Protein AF-A0A949NTJ7-F1 (afdb_monomer)

Radius of gyration: 29.69 Å; Cα contacts (8 Å, |Δi|>4): 81; chains: 1; bounding box: 75×45×77 Å

Foldseek 3Di:
DDPDPDPPQQCADPVRHHDACRDPPNPPDPPPDDDPVVVVVVVVCVPCVVVVLVVLVVCVVVPDPVSVCVVCPVPPPPCPADDQDPPLFDADDDDLVRLVVRLVRLVVSCVVVSGPPVVSVVVNVVSVVVNVVRVVVVVVVVVVVVCVVVVPD

Sequence (153 aa):
MDCNSIPENTGRDQAGKFIKGQSGNPTGKPKGALHKATRAALALMEGQLEELTQVVINAALAGDMTATKIVFDKLIPQAKEAPIEPGAVTLPELSGASVPDAVAAIVHAVAEGSLPPGQGQQIVAMLDGYRKATELAEIEARLTALEQSAGGA

Mean predicted aligned error: 14.81 Å

Secondary structure (DSSP, 8-state):
-------S---B-TTSPBPTT-SSSTT-SPTTPPPHHHHHHHHHHTT-HHHHHHHHHHHHHTT-HHHHHHHHHHHS---SSPPPPTTSS-PPPP-TTTHHHHHHHHHHHHHTTSS-HHHHHHHHHHHHHHHHHHHHHHHHHHHHHHHHHHS--

pLDDT: mean 82.88, std 12.69, range [39.31, 96.19]

Solvent-accessible surface area (backbone atoms only — not comparable to full-atom values): 9317 Å² total; per-residue (Å²): 135,86,88,75,84,73,75,86,85,70,42,47,45,100,84,70,45,64,37,89,61,50,38,103,52,46,85,53,80,63,87,87,67,74,53,72,68,58,51,52,51,51,62,65,47,58,92,40,56,68,62,53,49,52,53,40,51,53,41,26,76,73,64,39,66,66,40,39,46,57,51,46,70,66,72,45,74,79,72,87,65,79,84,82,59,93,75,44,65,78,68,68,80,84,47,73,84,37,47,64,60,35,46,51,41,42,54,48,23,36,73,73,62,60,32,59,64,72,56,44,54,53,52,48,54,50,50,54,51,50,38,52,54,47,52,49,53,54,49,51,55,52,48,54,54,48,50,60,68,70,64,75,121

Structure (mmCIF, N/CA/C/O backbone):
data_AF-A0A949NTJ7-F1
#
_entry.id   AF-A0A949NTJ7-F1
#
loop_
_atom_site.group_PDB
_atom_site.id
_atom_site.type_symbol
_atom_site.label_atom_id
_atom_site.label_alt_id
_atom_site.label_comp_id
_atom_site.label_asym_id
_atom_site.label_entity_id
_atom_site.label_seq_id
_atom_site.pdbx_PDB_ins_code
_atom_site.Cartn_x
_atom_site.Cartn_y
_atom_site.Cartn_z
_atom_site.occupancy
_atom_site.B_iso_or_equiv
_atom_site.auth_seq_id
_atom_site.auth_comp_id
_atom_site.auth_asym_id
_atom_site.auth_atom_id
_atom_site.pdbx_PDB_model_num
ATOM 1 N N . MET A 1 1 ? 51.050 -23.873 28.490 1.00 40.84 1 MET A N 1
ATOM 2 C CA . MET A 1 1 ? 51.451 -23.242 27.210 1.00 40.84 1 MET A CA 1
ATOM 3 C C . MET A 1 1 ? 50.211 -22.520 26.755 1.00 40.84 1 MET A C 1
ATOM 5 O O . MET A 1 1 ? 49.324 -23.127 26.168 1.00 40.84 1 MET A O 1
ATOM 9 N N . ASP A 1 2 ? 50.099 -21.271 27.185 1.00 39.31 2 ASP A N 1
ATOM 10 C CA . ASP A 1 2 ? 48.809 -20.605 27.306 1.00 39.31 2 ASP A CA 1
ATOM 11 C C . ASP A 1 2 ? 48.661 -19.659 26.118 1.00 39.31 2 ASP A C 1
ATOM 13 O O . ASP A 1 2 ? 49.031 -18.490 26.162 1.00 39.31 2 ASP A O 1
ATOM 17 N N . CYS A 1 3 ? 48.182 -20.204 25.001 1.00 41.09 3 CYS A N 1
ATOM 18 C CA . CYS A 1 3 ? 47.895 -19.443 23.790 1.00 41.09 3 CYS A CA 1
ATOM 19 C C . CYS A 1 3 ? 46.446 -18.951 23.821 1.00 41.09 3 CYS A C 1
ATOM 21 O O . CYS A 1 3 ? 45.603 -19.464 23.092 1.00 41.09 3 CYS A O 1
ATOM 23 N N . ASN A 1 4 ? 46.138 -17.976 24.676 1.00 52.34 4 ASN A N 1
ATOM 24 C CA . ASN A 1 4 ? 44.874 -17.249 24.557 1.00 52.34 4 ASN A CA 1
ATOM 25 C C . ASN A 1 4 ? 45.028 -15.772 24.938 1.00 52.34 4 ASN A C 1
ATOM 27 O O . ASN A 1 4 ? 44.344 -15.252 25.813 1.00 52.34 4 ASN A O 1
ATOM 31 N N . SER A 1 5 ? 45.956 -15.083 24.274 1.00 48.25 5 SER A N 1
ATOM 32 C CA . SER A 1 5 ? 46.000 -13.623 24.271 1.00 48.25 5 SER A CA 1
ATOM 33 C C . SER A 1 5 ? 45.026 -13.105 23.210 1.00 48.25 5 SER A C 1
ATOM 35 O O . SER A 1 5 ? 45.386 -12.947 22.042 1.00 48.25 5 SER A O 1
ATOM 37 N N . ILE A 1 6 ? 43.775 -12.874 23.598 1.00 50.84 6 ILE A N 1
ATOM 38 C CA . ILE A 1 6 ? 42.835 -12.092 22.790 1.00 50.84 6 ILE A CA 1
ATOM 39 C C . ILE A 1 6 ? 43.332 -10.638 22.828 1.00 50.84 6 ILE A C 1
ATOM 41 O O . ILE A 1 6 ? 43.440 -10.091 23.926 1.00 50.84 6 ILE A O 1
ATOM 45 N N . PRO A 1 7 ? 43.652 -9.982 21.696 1.00 49.03 7 PRO A N 1
ATOM 46 C CA . PRO A 1 7 ? 43.902 -8.551 21.725 1.00 49.03 7 PRO A CA 1
ATOM 47 C C . PRO A 1 7 ? 42.580 -7.837 22.030 1.00 49.03 7 PRO A C 1
ATOM 49 O O . PRO A 1 7 ? 41.657 -7.812 21.208 1.00 49.03 7 PRO A O 1
ATOM 52 N N . GLU A 1 8 ? 42.487 -7.283 23.237 1.00 51.88 8 GLU A N 1
ATOM 53 C CA . GLU A 1 8 ? 41.452 -6.330 23.617 1.00 51.88 8 GLU A CA 1
ATOM 54 C C . GLU A 1 8 ? 41.481 -5.173 22.608 1.00 51.88 8 GLU A C 1
ATOM 56 O O . GLU A 1 8 ? 42.535 -4.590 22.362 1.00 51.88 8 GLU A O 1
ATOM 61 N N . ASN A 1 9 ? 40.316 -4.861 22.026 1.00 57.06 9 ASN A N 1
ATOM 62 C CA . ASN A 1 9 ? 40.056 -3.753 21.095 1.00 57.06 9 ASN A CA 1
ATOM 63 C C . ASN A 1 9 ? 40.085 -4.039 19.577 1.00 57.06 9 ASN A C 1
ATOM 65 O O . ASN A 1 9 ? 40.604 -3.239 18.799 1.00 57.06 9 ASN A O 1
ATOM 69 N N . THR A 1 10 ? 39.463 -5.121 19.095 1.00 58.22 10 THR A N 1
ATOM 70 C CA . THR A 1 10 ? 39.263 -5.275 17.636 1.00 58.22 10 THR A CA 1
ATOM 71 C C . THR A 1 10 ? 38.001 -4.612 17.086 1.00 58.22 10 THR A C 1
ATOM 73 O O . THR A 1 10 ? 37.920 -4.460 15.870 1.00 58.22 10 THR A O 1
ATOM 76 N N . GLY A 1 11 ? 37.040 -4.178 17.918 1.00 66.81 11 GLY A N 1
ATOM 77 C CA . GLY A 1 11 ? 35.814 -3.495 17.460 1.00 66.81 11 GLY A CA 1
ATOM 78 C C . GLY A 1 11 ? 35.065 -4.247 16.348 1.00 66.81 11 GLY A C 1
ATOM 79 O O . GLY A 1 11 ? 34.350 -3.631 15.555 1.00 66.81 11 GLY A O 1
ATOM 80 N N . ARG A 1 12 ? 35.282 -5.566 16.232 1.00 76.50 12 ARG A N 1
ATOM 81 C CA . ARG A 1 12 ? 34.864 -6.429 15.122 1.00 76.50 12 ARG A CA 1
ATOM 82 C C . ARG A 1 12 ? 34.207 -7.707 15.646 1.00 76.50 12 ARG A C 1
ATOM 84 O O . ARG A 1 12 ? 34.581 -8.201 16.704 1.00 76.50 12 ARG A O 1
ATOM 91 N N . ASP A 1 13 ? 33.221 -8.212 14.913 1.00 80.06 13 ASP A N 1
ATOM 92 C CA . ASP A 1 13 ? 32.529 -9.470 15.187 1.00 80.06 13 ASP A CA 1
ATOM 93 C C . ASP A 1 13 ? 33.352 -10.692 14.732 1.00 80.06 13 ASP A C 1
ATOM 95 O O . ASP A 1 13 ? 34.409 -10.564 14.109 1.00 80.06 13 ASP A O 1
ATOM 99 N N . GLN A 1 14 ? 32.855 -11.898 15.024 1.00 76.62 14 GLN A N 1
ATOM 100 C CA . GLN A 1 14 ? 33.507 -13.160 14.638 1.00 76.62 14 GLN A CA 1
ATOM 101 C C . GLN A 1 14 ? 33.604 -13.365 13.112 1.00 76.62 14 GLN A C 1
ATOM 103 O O . GLN A 1 14 ? 34.368 -14.212 12.659 1.00 76.62 14 GLN A O 1
ATOM 108 N N . ALA A 1 15 ? 32.869 -12.580 12.316 1.00 77.88 15 ALA A N 1
ATOM 109 C CA . ALA A 1 15 ? 32.942 -12.559 10.856 1.00 77.88 15 ALA A CA 1
ATOM 110 C C . ALA A 1 15 ? 33.871 -11.445 10.324 1.00 77.88 15 ALA A C 1
ATOM 112 O O . ALA A 1 15 ? 33.940 -11.218 9.114 1.00 77.88 15 ALA A O 1
ATOM 113 N N . GLY A 1 16 ? 34.578 -10.731 11.208 1.00 81.06 16 GLY A N 1
ATOM 114 C CA . GLY A 1 16 ? 35.504 -9.653 10.868 1.00 81.06 16 GLY A CA 1
ATOM 115 C C . GLY A 1 16 ? 34.841 -8.318 10.509 1.00 81.06 16 GLY A C 1
ATOM 116 O O . GLY A 1 16 ? 35.542 -7.389 10.099 1.00 81.06 16 GLY A O 1
ATOM 117 N N . LYS A 1 17 ? 33.517 -8.181 10.657 1.00 78.69 17 LYS A N 1
ATOM 118 C CA . LYS A 1 17 ? 32.794 -6.921 10.418 1.00 78.69 17 LYS A CA 1
ATOM 119 C C . LYS A 1 17 ? 32.888 -6.029 11.643 1.00 78.69 17 LYS A C 1
ATOM 121 O O . LYS A 1 17 ? 32.867 -6.519 12.761 1.00 78.69 17 LYS A O 1
ATOM 126 N N . PHE A 1 18 ? 32.940 -4.713 11.457 1.00 82.62 18 PHE A N 1
ATOM 127 C CA . PHE A 1 18 ? 32.896 -3.793 12.594 1.00 82.62 18 PHE A CA 1
ATOM 128 C C . PHE A 1 18 ? 31.577 -3.922 13.366 1.00 82.62 18 PHE A C 1
ATOM 130 O O . PHE A 1 18 ? 30.498 -3.909 12.769 1.00 82.62 18 PHE A O 1
ATOM 137 N N . ILE A 1 19 ? 31.670 -3.990 14.693 1.00 76.25 19 ILE A N 1
ATOM 138 C CA . ILE A 1 19 ? 30.513 -3.977 15.586 1.00 76.25 19 ILE A CA 1
ATOM 139 C C . ILE A 1 19 ? 29.834 -2.608 15.457 1.00 76.25 19 ILE A C 1
ATOM 141 O O . ILE A 1 19 ? 30.489 -1.560 15.426 1.00 76.25 19 ILE A O 1
ATOM 145 N N . LYS A 1 20 ? 28.500 -2.604 15.358 1.00 71.69 20 LYS A N 1
ATOM 146 C CA . LYS A 1 20 ? 27.706 -1.372 15.263 1.00 71.69 20 LYS A CA 1
ATOM 147 C C . LYS A 1 20 ? 28.027 -0.462 16.456 1.00 71.69 20 LYS A C 1
ATOM 149 O O . LYS A 1 20 ? 27.918 -0.887 17.599 1.00 71.69 20 LYS A O 1
ATOM 154 N N . GLY A 1 21 ? 28.420 0.783 16.184 1.00 73.94 21 GLY A N 1
ATOM 155 C CA . GLY A 1 21 ? 28.821 1.746 17.217 1.00 73.94 21 GLY A CA 1
ATOM 156 C C . GLY A 1 21 ? 30.293 1.684 17.645 1.00 73.94 21 GLY A C 1
ATOM 157 O O . GLY A 1 21 ? 30.735 2.590 18.337 1.00 73.94 21 GLY A O 1
ATOM 158 N N . GLN A 1 22 ? 31.065 0.683 17.204 1.00 74.88 22 GLN A N 1
ATOM 159 C CA . GLN A 1 22 ? 32.487 0.502 17.553 1.00 74.88 22 GLN A CA 1
ATOM 160 C C . GLN A 1 22 ? 33.418 0.562 16.329 1.00 74.88 22 GLN A C 1
ATOM 162 O O . GLN A 1 22 ? 34.538 0.057 16.347 1.00 74.88 22 GLN A O 1
ATOM 167 N N . SER A 1 23 ? 32.954 1.165 15.233 1.00 77.38 23 SER A N 1
ATOM 168 C CA . SER A 1 23 ? 33.807 1.494 14.088 1.00 77.38 23 SER A CA 1
ATOM 169 C C . SER A 1 23 ? 34.334 2.924 14.224 1.00 77.38 23 SER A C 1
ATOM 171 O O . SER A 1 23 ? 33.730 3.733 14.927 1.00 77.38 23 SER A O 1
ATOM 173 N N . GLY A 1 24 ? 35.394 3.281 13.486 1.00 76.25 24 GLY A N 1
ATOM 174 C CA . GLY A 1 24 ? 35.883 4.670 13.405 1.00 76.25 24 GLY A CA 1
ATOM 175 C C . GLY A 1 24 ? 34.824 5.687 12.943 1.00 76.25 24 GLY A C 1
ATOM 176 O O . GLY A 1 24 ? 35.033 6.890 13.054 1.00 76.25 24 GLY A O 1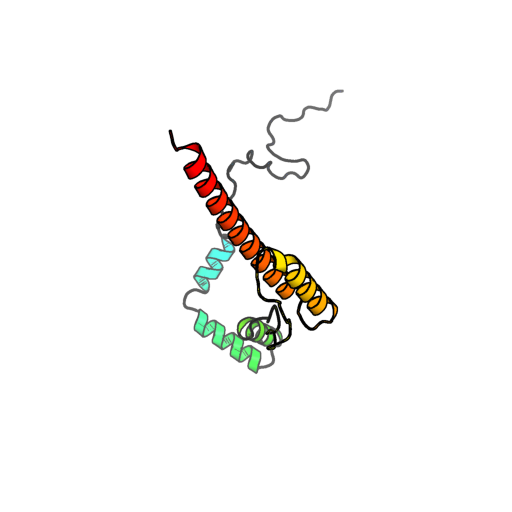
ATOM 177 N N . ASN A 1 25 ? 33.671 5.209 12.464 1.00 76.94 25 ASN A N 1
ATOM 178 C CA . ASN A 1 25 ? 32.449 5.978 12.300 1.00 76.94 25 ASN A CA 1
ATOM 179 C C . ASN A 1 25 ? 31.300 5.350 13.134 1.00 76.94 25 ASN A C 1
ATOM 181 O O . ASN A 1 25 ? 30.579 4.476 12.635 1.00 76.94 25 ASN A O 1
ATOM 185 N N . PRO A 1 26 ? 31.115 5.751 14.405 1.00 73.56 26 PRO A N 1
ATOM 186 C CA . PRO A 1 26 ? 30.170 5.110 15.324 1.00 73.56 26 PRO A CA 1
ATOM 187 C C . PRO A 1 26 ? 28.699 5.280 14.911 1.00 73.56 26 PRO A C 1
ATOM 189 O O . PRO A 1 26 ? 27.882 4.396 15.165 1.00 73.56 26 PRO A O 1
ATOM 192 N N . THR A 1 27 ? 28.356 6.361 14.208 1.00 76.62 27 THR A N 1
ATOM 193 C CA . THR A 1 27 ? 27.008 6.596 13.662 1.00 76.62 27 THR A CA 1
ATOM 194 C C . THR A 1 27 ? 26.771 5.889 12.323 1.00 76.62 27 THR A C 1
ATOM 196 O O . TH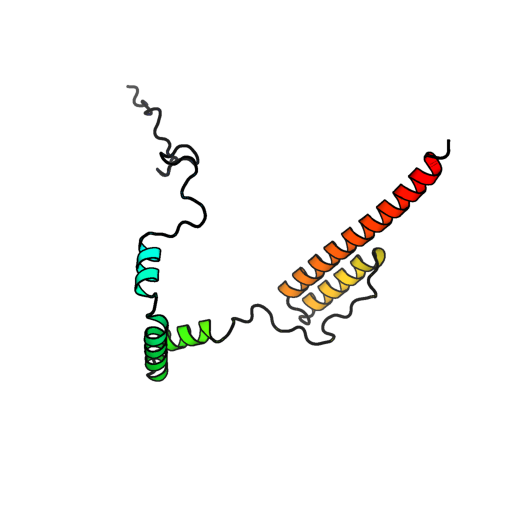R A 1 27 ? 25.639 5.839 11.837 1.00 76.62 27 THR A O 1
ATOM 199 N N . GLY A 1 28 ? 27.812 5.277 11.751 1.00 76.06 28 GLY A N 1
ATOM 200 C CA . GLY A 1 28 ? 27.763 4.607 10.459 1.00 76.06 28 GLY A CA 1
ATOM 201 C C . GLY A 1 28 ? 27.653 5.583 9.287 1.00 76.06 28 GLY A C 1
ATOM 202 O O . GLY A 1 28 ? 27.716 6.806 9.429 1.00 76.06 28 GLY A O 1
ATOM 203 N N . LYS A 1 29 ? 27.528 5.045 8.070 1.00 78.94 29 LYS A N 1
ATOM 204 C CA . LYS A 1 29 ? 27.357 5.881 6.876 1.00 78.94 29 LYS A CA 1
ATOM 205 C C . LYS A 1 29 ? 26.074 6.724 7.025 1.00 78.94 29 LYS A C 1
ATOM 207 O O . LYS A 1 29 ? 25.039 6.146 7.364 1.00 78.94 29 LYS A O 1
ATOM 212 N N . PRO A 1 30 ? 26.105 8.043 6.752 1.00 82.44 30 PRO A N 1
ATOM 213 C CA . PRO A 1 30 ? 24.915 8.880 6.857 1.00 82.44 30 PRO A CA 1
ATOM 214 C C . PRO A 1 30 ? 23.777 8.333 5.986 1.00 82.44 30 PRO A C 1
ATOM 216 O O . PRO A 1 30 ? 24.001 7.888 4.854 1.00 82.44 30 PRO A O 1
ATOM 219 N N . LYS A 1 31 ? 22.552 8.352 6.527 1.00 78.19 31 LYS A N 1
ATOM 220 C CA . LYS A 1 31 ? 21.353 7.893 5.814 1.00 78.19 31 LYS A CA 1
ATOM 221 C C . LYS A 1 31 ? 21.193 8.695 4.518 1.00 78.19 31 LYS A C 1
ATOM 223 O O . LYS A 1 31 ? 21.343 9.910 4.520 1.00 78.19 31 LYS A O 1
ATOM 228 N N . GLY A 1 32 ? 20.934 8.001 3.410 1.00 80.50 32 GLY A N 1
ATOM 229 C CA . GLY A 1 32 ? 20.795 8.615 2.083 1.00 80.50 32 GLY A CA 1
ATOM 230 C C . GLY A 1 32 ? 22.111 8.892 1.345 1.00 80.50 32 GLY A C 1
ATOM 231 O O . GLY A 1 32 ? 22.085 9.324 0.196 1.00 80.50 32 GLY A O 1
ATOM 232 N N . ALA A 1 33 ? 23.278 8.612 1.937 1.00 84.19 33 ALA A N 1
ATOM 233 C CA . ALA A 1 33 ? 24.536 8.806 1.226 1.00 84.19 33 ALA A CA 1
ATOM 234 C C . ALA A 1 33 ? 24.724 7.768 0.109 1.00 84.19 33 ALA A C 1
ATOM 236 O O . ALA A 1 33 ? 24.901 6.571 0.359 1.00 84.19 33 ALA A O 1
ATOM 237 N N . LEU A 1 34 ? 24.771 8.248 -1.134 1.00 85.88 34 LEU A N 1
ATOM 238 C CA . LEU A 1 34 ? 25.035 7.427 -2.315 1.00 85.88 34 LEU A CA 1
ATOM 239 C C . LEU A 1 34 ? 26.467 6.869 -2.324 1.00 85.88 34 LEU A C 1
ATOM 241 O O . LEU A 1 34 ? 27.367 7.347 -1.623 1.00 85.88 34 LEU A O 1
ATOM 245 N N . HIS A 1 35 ? 26.684 5.794 -3.077 1.00 90.62 35 HIS A N 1
ATOM 246 C CA . HIS A 1 35 ? 28.027 5.281 -3.338 1.00 90.62 35 HIS A CA 1
ATOM 247 C C . HIS A 1 35 ? 28.777 6.233 -4.287 1.00 90.62 35 HIS A C 1
ATOM 249 O O . HIS A 1 35 ? 28.150 6.895 -5.116 1.00 90.62 35 HIS A O 1
ATOM 255 N N . LYS A 1 36 ? 30.114 6.307 -4.194 1.00 89.38 36 LYS A N 1
ATOM 256 C CA . LYS A 1 36 ? 30.919 7.184 -5.069 1.00 89.38 36 LYS A CA 1
ATOM 257 C C . LYS A 1 36 ? 30.674 6.877 -6.552 1.00 89.38 36 LYS A C 1
ATOM 259 O O . LYS A 1 36 ? 30.473 7.800 -7.330 1.00 89.38 36 LYS A O 1
ATOM 264 N N . ALA A 1 37 ? 30.601 5.591 -6.902 1.00 90.56 37 ALA A N 1
ATOM 265 C CA . ALA A 1 37 ? 30.307 5.148 -8.266 1.00 90.56 37 ALA A CA 1
ATOM 266 C C . ALA A 1 37 ? 28.926 5.618 -8.754 1.00 90.56 37 ALA A C 1
ATOM 268 O O . ALA A 1 37 ? 28.814 6.136 -9.856 1.00 90.56 37 ALA A O 1
ATOM 269 N N . THR A 1 38 ? 27.892 5.516 -7.912 1.00 89.56 38 THR A N 1
ATOM 270 C CA . THR A 1 38 ? 26.540 5.986 -8.252 1.00 89.56 38 THR A CA 1
ATOM 271 C C . THR A 1 38 ? 26.521 7.488 -8.503 1.00 89.56 38 THR A C 1
ATOM 273 O O . THR A 1 38 ? 25.901 7.939 -9.455 1.00 89.56 38 THR A O 1
ATOM 276 N N . ARG A 1 39 ? 27.234 8.271 -7.684 1.00 91.19 39 ARG A N 1
ATOM 277 C CA . ARG A 1 39 ? 27.329 9.723 -7.876 1.00 91.19 39 ARG A CA 1
ATOM 278 C C . ARG A 1 39 ? 28.025 10.082 -9.190 1.00 91.19 39 ARG A C 1
ATOM 280 O O . ARG A 1 39 ? 27.551 10.964 -9.888 1.00 91.19 39 ARG A O 1
ATOM 287 N N . ALA A 1 40 ? 29.123 9.399 -9.513 1.00 89.75 40 ALA A N 1
ATOM 288 C CA . ALA A 1 40 ? 29.836 9.609 -10.770 1.00 89.75 40 ALA A CA 1
ATOM 289 C C . ALA A 1 40 ? 28.965 9.249 -11.982 1.00 89.75 40 ALA A C 1
ATOM 291 O O . ALA A 1 40 ? 28.906 10.017 -12.932 1.00 89.75 40 ALA A O 1
ATOM 292 N N . ALA A 1 41 ? 28.239 8.129 -11.922 1.00 87.75 41 ALA A N 1
ATOM 293 C CA . ALA A 1 41 ? 27.315 7.733 -12.981 1.00 87.75 41 ALA A CA 1
ATOM 294 C C . ALA A 1 41 ? 26.196 8.766 -13.186 1.00 87.75 41 ALA A C 1
ATOM 296 O O . ALA A 1 41 ? 25.953 9.177 -14.312 1.00 87.75 41 ALA A O 1
ATOM 297 N N . LEU A 1 42 ? 25.563 9.236 -12.106 1.00 88.19 42 LEU A N 1
ATOM 298 C CA . LEU A 1 42 ? 24.520 10.263 -12.196 1.00 88.19 42 LEU A CA 1
ATOM 299 C C . LEU A 1 42 ? 25.049 11.569 -12.797 1.00 88.19 42 LEU A C 1
ATOM 301 O O . LEU A 1 42 ? 24.385 12.138 -13.650 1.00 88.19 42 LEU A O 1
ATOM 305 N N . ALA A 1 43 ? 26.249 11.998 -12.400 1.00 89.44 43 ALA A N 1
ATOM 306 C CA . ALA A 1 43 ? 26.879 13.196 -12.951 1.00 89.44 43 ALA A CA 1
ATOM 307 C C . ALA A 1 43 ? 27.211 13.061 -14.448 1.00 89.44 43 ALA A C 1
ATOM 309 O O . ALA A 1 43 ? 27.140 14.042 -15.173 1.00 89.44 43 ALA A O 1
ATOM 310 N N . LEU A 1 44 ? 27.562 11.859 -14.920 1.00 87.31 44 LEU A N 1
ATOM 311 C CA . LEU A 1 44 ? 27.768 11.607 -16.350 1.00 87.31 44 LEU A CA 1
ATOM 312 C C . LEU A 1 44 ? 26.449 11.634 -17.131 1.00 87.31 44 LEU A C 1
ATOM 314 O O . LEU A 1 44 ? 26.416 12.130 -18.246 1.00 87.31 44 LEU A O 1
ATOM 318 N N . MET A 1 45 ? 25.371 11.108 -16.546 1.00 85.88 45 MET A N 1
ATOM 319 C CA . MET A 1 45 ? 24.056 11.022 -17.195 1.00 85.88 45 MET A CA 1
ATOM 320 C C . MET A 1 45 ? 23.281 12.348 -17.179 1.00 85.88 45 MET A C 1
ATOM 322 O O . MET A 1 45 ? 22.301 12.502 -17.911 1.00 85.88 45 MET A O 1
ATOM 326 N N . GLU A 1 46 ? 23.682 13.298 -16.335 1.00 86.31 46 GLU A N 1
ATOM 327 C CA . GLU A 1 46 ? 23.048 14.606 -16.213 1.00 86.31 46 GLU A CA 1
ATOM 328 C C . GLU A 1 46 ? 23.152 15.381 -17.538 1.00 86.31 46 GLU A C 1
ATOM 330 O O . GLU A 1 46 ? 24.230 15.558 -18.097 1.00 86.31 46 GLU A O 1
ATOM 335 N N . GLY A 1 47 ? 22.006 15.794 -18.088 1.00 85.88 47 GLY A N 1
ATOM 336 C CA . GLY A 1 47 ? 21.926 16.466 -19.392 1.00 85.88 47 GLY A CA 1
ATOM 337 C C . GLY A 1 47 ? 22.007 1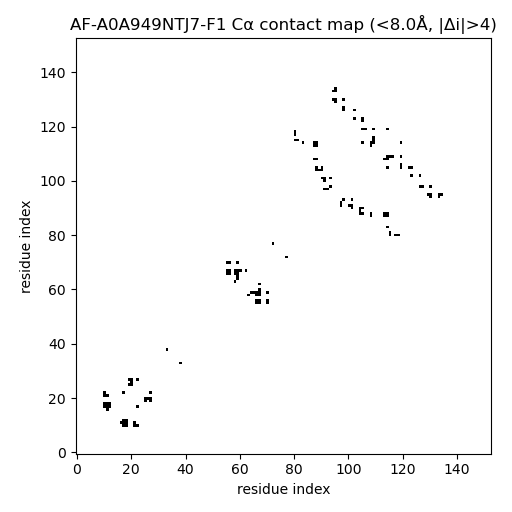5.548 -20.622 1.00 85.88 47 GLY A C 1
ATOM 338 O O . GLY A 1 47 ? 21.664 15.993 -21.709 1.00 85.88 47 GLY A O 1
ATOM 339 N N . GLN A 1 48 ? 22.372 14.269 -20.470 1.00 89.31 48 GLN A N 1
ATOM 340 C CA . GLN A 1 48 ? 22.450 13.295 -21.577 1.00 89.31 48 GLN A CA 1
ATOM 341 C C . GLN A 1 48 ? 21.197 12.418 -21.715 1.00 89.31 48 GLN A C 1
ATOM 343 O O . GLN A 1 48 ? 21.151 11.500 -22.536 1.00 89.31 48 GLN A O 1
ATOM 348 N N . LEU A 1 49 ? 20.181 12.653 -20.881 1.00 85.88 49 LEU A N 1
ATOM 349 C CA . LEU A 1 49 ? 19.037 11.753 -20.760 1.00 85.88 49 LEU A CA 1
ATOM 350 C C . LEU A 1 49 ? 18.244 11.622 -22.067 1.00 85.88 49 LEU A C 1
ATOM 352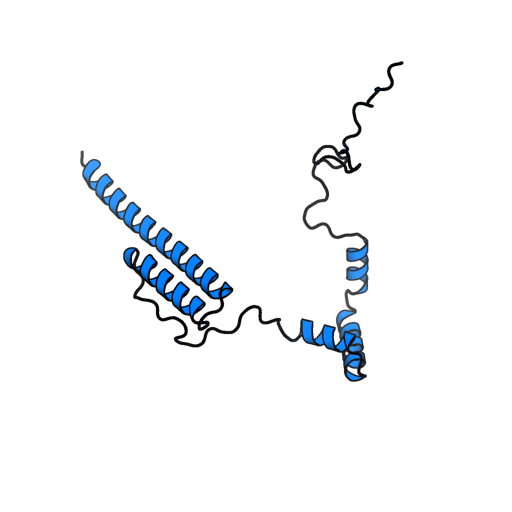 O O . LEU A 1 49 ? 17.810 10.522 -22.400 1.00 85.88 49 LEU A O 1
ATOM 356 N N . GLU A 1 50 ? 18.072 12.717 -22.806 1.00 86.81 50 GLU A N 1
ATOM 357 C CA . GLU A 1 50 ? 17.341 12.727 -24.077 1.00 86.81 50 GLU A CA 1
ATOM 358 C C . GLU A 1 50 ? 18.058 11.887 -25.144 1.00 86.81 50 GLU A C 1
ATOM 360 O O . GLU A 1 50 ? 17.468 10.962 -25.704 1.00 86.81 50 GLU A O 1
ATOM 365 N N . GLU A 1 51 ? 19.357 12.123 -25.346 1.00 92.00 51 GLU A N 1
ATOM 366 C CA . GLU A 1 51 ? 20.178 11.367 -26.300 1.00 92.00 51 GLU A CA 1
ATOM 367 C C . GLU A 1 51 ? 20.237 9.877 -25.943 1.00 92.00 51 GLU A C 1
ATOM 369 O O . GLU A 1 51 ? 20.028 9.017 -26.801 1.00 92.00 51 GLU A O 1
ATOM 374 N N . LEU A 1 52 ? 20.455 9.555 -24.663 1.00 89.06 52 LEU A N 1
ATOM 375 C CA . LEU A 1 52 ? 20.484 8.173 -24.193 1.00 89.06 52 LEU A CA 1
ATOM 376 C C . LEU A 1 52 ? 19.135 7.476 -24.414 1.00 89.06 52 LEU A C 1
ATOM 378 O O . LEU A 1 52 ? 19.098 6.319 -24.834 1.00 89.06 52 LEU A O 1
ATOM 382 N N . THR A 1 53 ? 18.028 8.182 -24.174 1.00 88.75 53 THR A N 1
ATOM 383 C CA . THR A 1 53 ? 16.679 7.654 -24.415 1.00 88.75 53 THR A CA 1
ATOM 384 C C . THR A 1 53 ? 16.473 7.351 -25.897 1.00 88.75 53 THR A C 1
ATOM 386 O O . THR A 1 53 ? 15.997 6.266 -26.234 1.00 88.75 53 THR A O 1
ATOM 389 N N . GLN A 1 54 ? 16.902 8.244 -26.792 1.00 91.62 54 GLN A N 1
ATOM 390 C CA . GLN A 1 54 ? 16.790 8.025 -28.234 1.00 91.62 54 GLN A CA 1
ATOM 391 C C . GLN A 1 54 ? 17.618 6.821 -28.710 1.00 91.62 54 GLN A C 1
ATOM 393 O O . GLN A 1 54 ? 17.139 6.029 -29.523 1.00 91.62 54 GLN A O 1
ATOM 398 N N . VAL A 1 55 ? 18.833 6.636 -28.179 1.00 92.88 55 VAL A N 1
ATOM 399 C CA . VAL A 1 55 ? 19.676 5.463 -28.478 1.00 92.88 55 VAL A CA 1
ATOM 400 C C . VAL A 1 55 ? 18.983 4.167 -28.056 1.00 92.88 55 VAL A C 1
ATOM 402 O O . VAL A 1 55 ? 18.943 3.213 -28.834 1.00 92.88 55 VAL A O 1
ATOM 405 N N . VAL A 1 56 ? 18.397 4.134 -26.856 1.00 92.12 56 VAL A N 1
ATOM 406 C CA . VAL A 1 56 ? 17.677 2.956 -26.349 1.00 92.12 56 VAL A CA 1
ATOM 407 C C . VAL A 1 56 ? 16.439 2.652 -27.199 1.00 92.12 56 VAL A C 1
ATOM 409 O O . VAL A 1 56 ? 16.204 1.490 -27.526 1.00 92.12 56 VAL A O 1
ATOM 412 N N . ILE A 1 57 ? 15.679 3.672 -27.613 1.00 91.94 57 ILE A N 1
ATOM 413 C CA . ILE A 1 57 ? 14.528 3.500 -28.514 1.00 91.94 57 ILE A CA 1
ATOM 414 C C . ILE A 1 57 ? 14.976 2.910 -29.855 1.00 91.94 57 ILE A C 1
ATOM 416 O O . ILE A 1 57 ? 14.392 1.935 -30.323 1.00 91.94 57 ILE A O 1
ATOM 420 N N . ASN A 1 58 ? 16.035 3.454 -30.459 1.00 95.25 58 ASN A N 1
ATOM 421 C CA . ASN A 1 58 ? 16.538 2.970 -31.744 1.00 95.25 58 ASN A CA 1
ATOM 422 C C . ASN A 1 58 ? 17.027 1.515 -31.654 1.00 95.25 58 ASN A C 1
ATOM 424 O O . ASN A 1 58 ? 16.737 0.716 -32.542 1.00 95.25 58 ASN A O 1
ATOM 428 N N . ALA A 1 59 ? 17.720 1.150 -30.570 1.00 94.00 59 ALA A N 1
ATOM 429 C CA . ALA A 1 59 ? 18.151 -0.226 -30.323 1.00 94.00 59 ALA A CA 1
ATOM 430 C C . ALA A 1 59 ? 16.959 -1.184 -30.142 1.00 94.00 59 ALA A C 1
ATOM 432 O O . ALA A 1 59 ? 16.961 -2.283 -30.697 1.00 94.00 59 ALA A O 1
ATOM 433 N N . ALA A 1 60 ? 15.914 -0.753 -29.427 1.00 92.75 60 ALA A N 1
ATOM 434 C CA . ALA A 1 60 ? 14.684 -1.527 -29.270 1.00 92.75 60 ALA A CA 1
ATOM 435 C C . ALA A 1 60 ? 13.982 -1.755 -30.621 1.00 92.75 60 ALA A C 1
ATOM 437 O O . ALA A 1 60 ? 13.633 -2.885 -30.952 1.00 92.75 60 ALA A O 1
ATOM 438 N N . LEU A 1 61 ? 13.850 -0.706 -31.441 1.00 93.62 61 LEU A N 1
ATOM 439 C CA . LEU A 1 61 ? 13.271 -0.800 -32.788 1.00 93.62 61 LEU A CA 1
ATOM 440 C C . LEU A 1 61 ? 14.106 -1.676 -33.736 1.00 93.62 61 LEU A C 1
ATOM 442 O O . LEU A 1 61 ? 13.550 -2.298 -34.638 1.00 93.62 61 LEU A O 1
ATOM 446 N N . ALA A 1 62 ? 15.421 -1.762 -33.519 1.00 95.50 62 ALA A N 1
ATOM 447 C CA . ALA A 1 62 ? 16.319 -2.648 -34.258 1.00 95.50 62 ALA A CA 1
ATOM 448 C C . ALA A 1 62 ? 16.257 -4.124 -33.805 1.00 95.50 62 ALA A C 1
ATOM 450 O O . ALA A 1 62 ? 16.919 -4.970 -34.406 1.00 95.50 62 ALA A O 1
ATOM 451 N N . GLY A 1 63 ? 15.466 -4.450 -32.775 1.00 92.94 63 GLY A N 1
ATOM 452 C CA . GLY A 1 63 ? 15.240 -5.821 -32.309 1.00 92.94 63 GLY A CA 1
ATOM 453 C C . GLY A 1 63 ? 16.055 -6.244 -31.083 1.00 92.94 63 GLY A C 1
ATOM 454 O O . GLY A 1 63 ? 16.073 -7.430 -30.753 1.00 92.94 63 GLY A O 1
ATOM 455 N N . ASP A 1 64 ? 16.714 -5.319 -30.376 1.00 96.19 64 ASP A N 1
ATOM 456 C CA . ASP A 1 64 ? 17.325 -5.638 -29.083 1.00 96.19 64 ASP A CA 1
ATOM 457 C C . ASP A 1 64 ? 16.232 -5.834 -28.014 1.00 96.19 64 ASP A C 1
ATOM 459 O O . ASP A 1 64 ? 15.583 -4.890 -27.543 1.00 96.19 64 ASP A O 1
ATOM 463 N N . MET A 1 65 ? 16.038 -7.090 -27.603 1.00 92.81 65 MET A N 1
ATOM 464 C CA . MET A 1 65 ? 15.056 -7.473 -26.585 1.00 92.81 65 MET A CA 1
ATOM 465 C C . MET A 1 65 ? 15.360 -6.875 -25.205 1.00 92.81 65 MET A C 1
ATOM 467 O O . MET A 1 65 ? 14.440 -6.650 -24.416 1.00 92.81 65 MET A O 1
ATOM 471 N N . THR A 1 66 ? 16.627 -6.577 -24.906 1.00 93.69 66 THR A N 1
ATOM 472 C CA . THR A 1 66 ? 17.035 -5.943 -23.645 1.00 93.69 66 THR A CA 1
ATOM 473 C C . THR A 1 66 ? 16.618 -4.479 -23.629 1.00 93.69 66 THR A C 1
ATOM 475 O O . THR A 1 66 ? 15.996 -4.031 -22.665 1.00 93.69 66 THR A O 1
ATOM 478 N N . ALA A 1 67 ? 16.898 -3.744 -24.709 1.00 91.38 67 ALA A N 1
ATOM 479 C CA . ALA A 1 67 ? 16.461 -2.357 -24.864 1.00 91.38 67 ALA A CA 1
ATOM 480 C C . ALA A 1 67 ? 14.927 -2.254 -24.844 1.00 91.38 67 ALA A C 1
ATOM 482 O O . ALA A 1 67 ? 14.365 -1.422 -24.135 1.00 91.38 67 ALA A O 1
ATOM 483 N N . THR A 1 68 ? 14.250 -3.176 -25.532 1.00 88.94 68 THR A N 1
ATOM 484 C CA . THR A 1 68 ? 12.785 -3.286 -25.544 1.00 88.94 68 THR A CA 1
ATOM 485 C C . THR A 1 68 ? 12.222 -3.472 -24.136 1.00 88.94 68 THR A C 1
ATOM 487 O O . THR A 1 68 ? 11.313 -2.749 -23.728 1.00 88.94 68 THR A O 1
ATOM 490 N N . LYS A 1 69 ? 12.802 -4.387 -23.350 1.00 89.69 69 LYS A N 1
ATOM 491 C CA . LYS A 1 69 ? 12.415 -4.590 -21.952 1.00 89.69 69 LYS A CA 1
ATOM 492 C C . LYS A 1 69 ? 12.601 -3.323 -21.114 1.00 89.69 69 LYS A C 1
ATOM 494 O O . LYS A 1 69 ? 11.693 -2.971 -20.371 1.00 89.69 69 LYS A O 1
ATOM 499 N N . ILE A 1 70 ? 13.734 -2.626 -21.246 1.00 89.25 70 ILE A N 1
ATOM 500 C CA . ILE A 1 70 ? 13.998 -1.373 -20.515 1.00 89.25 70 ILE A CA 1
ATOM 501 C C . ILE A 1 70 ? 12.918 -0.330 -20.819 1.00 89.25 70 ILE A C 1
ATOM 503 O O . ILE A 1 70 ? 12.425 0.322 -19.901 1.00 89.25 70 ILE A O 1
ATOM 507 N N . VAL A 1 71 ? 12.532 -0.189 -22.089 1.00 87.69 71 VAL A N 1
ATOM 508 C CA . VAL A 1 71 ? 11.486 0.747 -22.516 1.00 87.69 71 VAL A CA 1
ATOM 509 C C . VAL A 1 71 ? 10.128 0.357 -21.928 1.00 87.69 71 VAL A C 1
ATOM 511 O O . VAL A 1 71 ? 9.466 1.202 -21.325 1.00 87.69 71 VAL A O 1
ATOM 514 N N . PHE A 1 72 ? 9.727 -0.914 -22.028 1.00 86.44 72 PHE A N 1
ATOM 515 C CA . PHE A 1 72 ? 8.446 -1.383 -21.491 1.00 86.44 72 PHE A CA 1
ATOM 516 C C . PHE A 1 72 ? 8.366 -1.304 -19.963 1.00 86.44 72 PHE A C 1
ATOM 518 O O . PHE A 1 72 ? 7.366 -0.812 -19.451 1.00 86.44 72 PHE A O 1
ATOM 525 N N . ASP A 1 73 ? 9.420 -1.690 -19.239 1.00 85.81 73 ASP A N 1
ATOM 526 C CA . ASP A 1 73 ? 9.478 -1.610 -17.770 1.00 85.81 73 ASP A CA 1
ATOM 527 C C . ASP A 1 73 ? 9.378 -0.159 -17.249 1.00 85.81 73 ASP A C 1
ATOM 529 O O . ASP A 1 73 ? 9.082 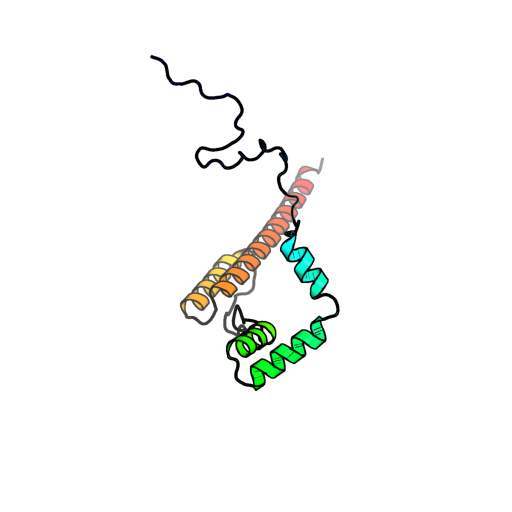0.060 -16.071 1.00 85.81 73 ASP A O 1
ATOM 533 N N . LYS A 1 74 ? 9.667 0.845 -18.093 1.00 82.25 74 LYS A N 1
ATOM 534 C CA . LYS A 1 74 ? 9.576 2.274 -17.749 1.00 82.25 74 LYS A CA 1
ATOM 535 C C . LYS A 1 74 ? 8.299 2.946 -18.238 1.00 82.25 74 LYS A C 1
ATOM 537 O O . LYS A 1 74 ? 7.778 3.796 -17.520 1.00 82.25 74 LYS A O 1
ATOM 542 N N . LEU A 1 75 ? 7.815 2.596 -19.429 1.00 76.00 75 LEU A N 1
ATOM 543 C CA . LEU A 1 75 ? 6.593 3.166 -20.003 1.00 76.00 75 LEU A CA 1
ATOM 544 C C . LEU A 1 75 ? 5.329 2.543 -19.428 1.00 76.00 75 LEU A C 1
ATOM 546 O O . LEU A 1 75 ? 4.350 3.254 -19.226 1.00 76.00 75 LEU A O 1
ATOM 550 N N . ILE A 1 76 ? 5.336 1.232 -19.196 1.00 73.44 76 ILE A N 1
ATOM 551 C CA . ILE A 1 76 ? 4.198 0.523 -18.625 1.00 73.44 76 ILE A CA 1
ATOM 552 C C . ILE A 1 76 ? 4.432 0.464 -17.117 1.00 73.44 76 ILE A C 1
ATOM 554 O O . ILE A 1 76 ? 5.330 -0.256 -16.671 1.00 73.44 76 ILE A O 1
ATOM 558 N N . PRO A 1 77 ? 3.647 1.194 -16.300 1.00 67.56 77 PRO A N 1
ATOM 559 C CA . PRO A 1 77 ? 3.652 0.958 -14.870 1.00 67.56 77 PRO A CA 1
ATOM 560 C C . PRO A 1 77 ? 3.339 -0.518 -14.654 1.00 67.56 77 PRO A C 1
ATOM 562 O O . PRO A 1 77 ? 2.316 -1.006 -15.134 1.00 67.56 77 PRO A O 1
ATOM 565 N N . GLN A 1 78 ? 4.204 -1.238 -13.940 1.00 67.31 78 GLN A N 1
ATOM 566 C CA . GLN A 1 78 ? 3.842 -2.566 -13.464 1.00 67.31 78 GLN A CA 1
ATOM 567 C C . GLN A 1 78 ? 2.602 -2.389 -12.590 1.00 67.31 78 GLN A C 1
ATOM 569 O O . GLN A 1 78 ? 2.696 -1.846 -11.485 1.00 67.31 78 GLN A O 1
ATOM 574 N N . ALA A 1 79 ? 1.437 -2.765 -13.120 1.00 64.69 79 ALA A N 1
ATOM 575 C CA . ALA A 1 79 ? 0.186 -2.716 -12.391 1.00 64.69 79 ALA A CA 1
ATOM 576 C C . ALA A 1 79 ? 0.331 -3.681 -11.217 1.00 64.69 79 ALA A C 1
ATOM 578 O O . ALA A 1 79 ? 0.248 -4.896 -11.380 1.00 64.69 79 ALA A O 1
ATOM 579 N N . LYS A 1 80 ? 0.655 -3.136 -10.041 1.00 66.44 80 LYS A N 1
ATOM 580 C CA . LYS A 1 80 ? 0.829 -3.943 -8.832 1.00 66.44 80 LYS A CA 1
ATOM 581 C C . LYS A 1 80 ? -0.481 -4.631 -8.463 1.00 66.44 80 LYS A C 1
ATOM 583 O O . LYS A 1 80 ? -0.451 -5.738 -7.943 1.00 66.44 80 LYS A O 1
ATOM 588 N N . GLU A 1 81 ? -1.604 -3.975 -8.750 1.00 67.00 81 GLU A N 1
ATOM 589 C CA . GLU A 1 81 ? -2.952 -4.462 -8.488 1.00 67.00 81 GLU A CA 1
ATOM 590 C C . GLU A 1 81 ? -3.877 -4.007 -9.629 1.00 67.00 81 GLU A C 1
ATOM 592 O O . GLU A 1 81 ? -3.725 -2.897 -10.149 1.00 67.00 81 GLU A O 1
ATOM 597 N N . ALA A 1 82 ? -4.801 -4.874 -10.048 1.00 70.69 82 ALA A N 1
ATOM 598 C CA . ALA A 1 82 ? -5.804 -4.543 -11.058 1.00 70.69 82 ALA A CA 1
ATOM 599 C C . ALA A 1 82 ? -6.839 -3.550 -10.489 1.00 70.69 82 ALA A C 1
ATOM 601 O O . ALA A 1 82 ? -7.088 -3.576 -9.283 1.00 70.69 82 ALA A O 1
ATOM 602 N N . PRO A 1 83 ? -7.450 -2.677 -11.308 1.00 72.50 83 PRO A N 1
ATOM 603 C CA . PRO A 1 83 ? -8.554 -1.830 -10.859 1.00 72.50 83 PRO A CA 1
ATOM 604 C C . PRO A 1 83 ? -9.695 -2.656 -10.244 1.00 72.50 83 PRO A C 1
ATOM 606 O O . PRO A 1 83 ? -10.009 -3.738 -10.736 1.00 72.50 83 PRO A O 1
ATOM 609 N N . ILE A 1 84 ? -10.311 -2.142 -9.175 1.00 76.38 84 ILE A N 1
ATOM 610 C CA . ILE A 1 84 ? -11.507 -2.749 -8.578 1.00 76.38 84 ILE A CA 1
ATOM 611 C C . ILE A 1 84 ? -12.700 -2.376 -9.453 1.00 76.38 84 ILE A C 1
ATOM 613 O O . ILE A 1 84 ? -13.035 -1.195 -9.568 1.00 76.38 84 ILE A O 1
ATOM 617 N N . GLU A 1 85 ? -13.344 -3.373 -10.051 1.00 76.88 85 GLU A N 1
ATOM 618 C CA . GLU A 1 85 ? -14.583 -3.150 -10.790 1.00 76.88 85 GLU A CA 1
ATOM 619 C C . GLU A 1 85 ? -15.708 -2.697 -9.838 1.00 76.88 85 GLU A C 1
ATOM 621 O O . GLU A 1 85 ? -15.803 -3.186 -8.703 1.00 76.88 85 GLU A O 1
ATOM 626 N N . PRO A 1 86 ? -16.588 -1.773 -10.267 1.00 72.31 86 PRO A N 1
ATOM 627 C CA . PRO A 1 86 ? -17.725 -1.347 -9.461 1.00 72.31 86 PRO A CA 1
ATOM 628 C C . PRO A 1 86 ? -18.575 -2.550 -9.026 1.00 72.31 86 PRO A C 1
ATOM 630 O O . PRO A 1 86 ? -19.059 -3.311 -9.859 1.00 72.31 86 PRO A O 1
ATOM 633 N N . GLY A 1 87 ? -18.767 -2.715 -7.715 1.00 76.62 87 GLY A N 1
ATOM 634 C CA . GLY A 1 87 ? -19.552 -3.818 -7.145 1.00 76.62 87 GLY A CA 1
ATOM 635 C C . GLY A 1 87 ? -18.762 -5.080 -6.779 1.00 76.62 87 GLY A C 1
ATOM 636 O O . GLY A 1 87 ? -19.366 -6.023 -6.278 1.00 76.62 87 GLY A O 1
ATOM 637 N N . ALA A 1 88 ? -17.433 -5.101 -6.947 1.00 78.44 88 ALA A N 1
ATOM 638 C CA . ALA A 1 88 ? -16.589 -6.231 -6.531 1.00 78.44 88 ALA A CA 1
ATOM 639 C C . ALA A 1 88 ? -16.682 -6.559 -5.026 1.00 78.44 88 ALA A C 1
ATOM 641 O O . ALA A 1 88 ? -16.455 -7.696 -4.616 1.00 78.44 88 ALA A O 1
ATOM 642 N N . VAL A 1 89 ? -17.025 -5.564 -4.202 1.00 83.06 89 VAL A N 1
ATOM 643 C CA . VAL A 1 89 ? -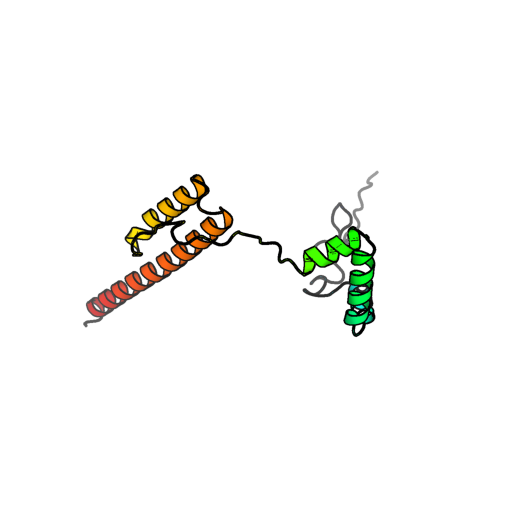17.311 -5.727 -2.774 1.00 83.06 89 VAL A CA 1
ATOM 644 C C . VAL A 1 89 ? -18.546 -4.906 -2.433 1.00 83.06 89 VAL A C 1
ATOM 646 O O . VAL A 1 89 ? -18.584 -3.701 -2.679 1.00 83.06 89 VAL A O 1
ATOM 649 N N . THR A 1 90 ? -19.542 -5.552 -1.833 1.00 83.69 90 THR A N 1
ATOM 650 C CA . THR A 1 90 ? -20.694 -4.860 -1.250 1.00 83.69 90 THR A CA 1
ATOM 651 C C . THR A 1 90 ? -20.452 -4.719 0.245 1.00 83.69 90 THR A C 1
ATOM 653 O O . THR A 1 90 ? -20.382 -5.720 0.956 1.00 83.69 90 THR A O 1
ATOM 656 N N . LEU A 1 91 ? -20.283 -3.484 0.713 1.00 85.00 91 LEU A N 1
ATOM 657 C CA . LEU A 1 91 ? -20.105 -3.189 2.132 1.00 85.00 91 LEU A CA 1
ATOM 658 C C . LEU A 1 91 ? -21.436 -2.734 2.747 1.00 85.00 91 LEU A C 1
ATOM 660 O O . LEU A 1 91 ? -22.188 -2.015 2.083 1.00 85.00 91 LEU A O 1
ATOM 664 N N . PRO A 1 92 ? -21.731 -3.124 3.999 1.00 83.38 92 PRO A N 1
ATOM 665 C CA . PRO A 1 92 ? -22.858 -2.570 4.739 1.00 83.38 92 PRO A CA 1
ATOM 666 C C . PRO A 1 92 ? -22.629 -1.082 5.041 1.00 83.38 92 PRO A C 1
ATOM 668 O O . PRO A 1 92 ? -21.503 -0.582 4.953 1.00 83.38 92 PRO A O 1
ATOM 671 N N . GLU A 1 93 ? -23.685 -0.373 5.446 1.00 85.25 93 GLU A N 1
ATOM 672 C CA . GLU A 1 93 ? -23.532 0.978 5.993 1.00 85.25 93 GLU A CA 1
ATOM 673 C C . GLU A 1 93 ? -22.552 0.952 7.170 1.00 85.25 93 GLU A C 1
ATOM 675 O O . GLU A 1 93 ? -22.683 0.156 8.106 1.00 85.25 93 GLU A O 1
ATOM 680 N N . LEU A 1 94 ? -21.530 1.803 7.092 1.00 84.50 94 LEU A N 1
ATOM 681 C CA . LEU A 1 94 ? -20.447 1.813 8.063 1.00 84.50 94 LEU A CA 1
ATOM 682 C C . LEU A 1 94 ? -20.871 2.566 9.325 1.00 84.50 94 LEU A C 1
ATOM 684 O O . LEU A 1 94 ? -21.266 3.729 9.289 1.00 84.50 94 LEU A O 1
ATOM 688 N N . SER A 1 95 ? -20.753 1.864 10.442 1.00 79.81 95 SER A N 1
ATOM 689 C CA . SER A 1 95 ? -20.931 2.312 11.818 1.00 79.81 95 SER A CA 1
ATOM 690 C C . SER A 1 95 ? -19.917 1.556 12.679 1.00 79.81 95 SER A C 1
ATOM 692 O O . SER A 1 95 ? -19.411 0.517 12.248 1.00 79.81 95 SER A O 1
ATOM 694 N N . GLY A 1 96 ? -19.624 2.017 13.900 1.00 74.00 96 GLY A N 1
ATOM 695 C CA . GLY A 1 96 ? -18.677 1.320 14.785 1.00 74.00 96 GLY A CA 1
ATOM 696 C C . GLY A 1 96 ? -19.014 -0.169 14.984 1.00 74.00 96 GLY A C 1
ATOM 697 O O . GLY A 1 96 ? -18.118 -1.011 14.993 1.00 74.00 96 GLY A O 1
ATOM 698 N N . ALA A 1 97 ? -20.306 -0.508 15.040 1.00 77.12 97 ALA A N 1
ATOM 699 C CA . ALA A 1 97 ? -20.791 -1.874 15.230 1.00 77.12 97 ALA A CA 1
ATOM 700 C C . ALA A 1 97 ? -20.787 -2.740 13.956 1.00 77.12 97 ALA A C 1
ATOM 702 O O . ALA A 1 97 ? -20.735 -3.961 14.071 1.00 77.12 97 ALA A O 1
ATOM 703 N N . SER A 1 98 ? -20.825 -2.142 12.758 1.00 84.38 98 SER A N 1
ATOM 704 C CA . SER A 1 98 ? -20.886 -2.873 11.478 1.00 84.38 98 SER A CA 1
ATOM 705 C C . SER A 1 98 ? -19.516 -3.130 10.841 1.00 84.38 98 SER A C 1
ATOM 707 O O . SER A 1 98 ? -19.425 -3.810 9.818 1.00 84.38 98 SER A O 1
ATOM 709 N N . VAL A 1 99 ? -18.428 -2.638 11.450 1.00 87.44 99 VAL A N 1
ATOM 710 C CA . VAL A 1 99 ? -17.054 -2.893 10.982 1.00 87.44 99 VAL A CA 1
ATOM 711 C C . VAL A 1 99 ? -16.724 -4.392 10.880 1.00 87.44 99 VAL A C 1
ATOM 713 O O . VAL A 1 99 ? -16.153 -4.779 9.860 1.00 87.44 99 VAL A O 1
ATOM 716 N N . PRO A 1 100 ? -17.070 -5.264 11.852 1.00 89.56 100 PRO A N 1
ATOM 717 C CA . PRO A 1 100 ? -16.795 -6.698 11.733 1.00 89.56 100 PRO A CA 1
ATOM 718 C C . PRO A 1 100 ? -17.478 -7.339 10.519 1.00 89.56 100 PRO A C 1
ATOM 720 O O . PRO A 1 100 ? -16.844 -8.113 9.802 1.00 89.56 100 PRO A O 1
ATOM 723 N N . ASP A 1 101 ? -18.730 -6.963 10.245 1.00 90.50 101 ASP A N 1
ATOM 724 C CA . ASP A 1 101 ? -19.493 -7.468 9.099 1.00 90.50 101 ASP A CA 1
ATOM 725 C C . ASP A 1 101 ? -18.892 -6.983 7.773 1.00 90.50 101 ASP A C 1
ATOM 727 O O . ASP A 1 101 ? -18.761 -7.753 6.820 1.00 90.50 101 ASP A O 1
ATOM 731 N N . ALA A 1 102 ? -18.442 -5.724 7.723 1.00 91.94 102 ALA A N 1
ATOM 732 C CA . ALA A 1 102 ? -17.731 -5.175 6.571 1.00 91.94 102 ALA A CA 1
ATOM 733 C C . ALA A 1 102 ? -16.403 -5.909 6.309 1.00 91.94 102 ALA A C 1
ATOM 735 O O . ALA A 1 102 ? -16.088 -6.233 5.164 1.00 91.94 102 ALA A O 1
ATOM 736 N N . VAL A 1 103 ? -15.638 -6.227 7.361 1.00 92.56 103 VAL A N 1
ATOM 737 C CA . VAL A 1 103 ? -14.403 -7.019 7.242 1.00 92.56 103 VAL A CA 1
ATOM 738 C C . VAL A 1 103 ? -14.709 -8.433 6.742 1.00 92.56 103 VAL A C 1
ATOM 740 O O . VAL A 1 103 ? -14.016 -8.919 5.849 1.00 92.56 103 VAL A O 1
ATOM 743 N N . ALA A 1 104 ? -15.758 -9.080 7.255 1.00 92.56 104 ALA A N 1
ATOM 744 C CA . ALA A 1 104 ? -16.173 -10.404 6.796 1.00 92.56 104 ALA A CA 1
ATOM 745 C C . ALA A 1 104 ? -16.549 -10.408 5.302 1.00 92.56 104 ALA A C 1
ATOM 747 O O . ALA A 1 104 ? -16.108 -11.293 4.566 1.00 92.56 104 ALA A O 1
ATOM 748 N N . ALA A 1 105 ? -17.282 -9.391 4.836 1.00 93.12 105 ALA A N 1
ATOM 749 C CA . ALA A 1 105 ? -17.628 -9.228 3.424 1.00 93.12 105 ALA A CA 1
ATOM 750 C C . ALA A 1 105 ? -16.384 -9.081 2.527 1.00 93.12 105 ALA A C 1
ATOM 752 O O . ALA A 1 105 ? -16.312 -9.687 1.458 1.00 93.12 105 ALA A O 1
ATOM 753 N N . ILE A 1 106 ? -15.367 -8.336 2.976 1.00 92.88 106 ILE A N 1
ATOM 754 C CA . ILE A 1 106 ? -14.097 -8.189 2.244 1.00 92.88 106 ILE A CA 1
ATOM 755 C C . ILE A 1 106 ? -13.348 -9.518 2.180 1.00 92.88 106 ILE A C 1
ATOM 757 O O . ILE A 1 106 ? -12.864 -9.898 1.116 1.00 92.88 106 ILE A O 1
ATOM 761 N N . VAL A 1 107 ? -13.257 -10.243 3.298 1.00 93.81 107 VAL A N 1
ATOM 762 C CA . VAL A 1 107 ? -12.589 -11.553 3.336 1.00 93.81 107 VAL A CA 1
ATOM 763 C C . VAL A 1 107 ? -13.272 -12.535 2.384 1.00 93.81 107 VAL A C 1
ATOM 765 O O . VAL A 1 107 ? -12.583 -13.267 1.674 1.00 93.81 107 VAL A O 1
ATOM 768 N N . HIS A 1 108 ? -14.604 -12.513 2.317 1.00 93.94 108 HIS A N 1
ATOM 769 C CA . HIS A 1 108 ? -15.365 -13.323 1.369 1.00 93.94 108 HIS A CA 1
ATOM 770 C C . HIS A 1 108 ? -15.036 -12.960 -0.083 1.00 93.94 108 HIS A C 1
ATOM 772 O O . HIS A 1 108 ? -14.681 -13.835 -0.867 1.00 93.94 108 HIS A O 1
ATOM 778 N N . ALA A 1 109 ? -15.044 -11.667 -0.421 1.00 91.38 109 ALA A N 1
ATOM 779 C CA . ALA A 1 109 ? -14.717 -11.201 -1.767 1.00 91.38 109 ALA A CA 1
ATOM 780 C C . ALA A 1 109 ? -13.282 -11.565 -2.195 1.00 91.38 109 ALA A C 1
ATOM 782 O O . ALA A 1 109 ? -13.038 -11.861 -3.366 1.00 91.38 109 ALA A O 1
ATOM 783 N N . VAL A 1 110 ? -12.330 -11.584 -1.253 1.00 92.50 110 VAL A N 1
ATOM 784 C CA . VAL A 1 110 ? -10.963 -12.069 -1.507 1.00 92.50 110 VAL A CA 1
ATOM 785 C C . VAL A 1 110 ? -10.944 -13.580 -1.733 1.00 92.50 110 VAL A C 1
ATOM 787 O O . VAL A 1 110 ? -10.268 -14.052 -2.645 1.00 92.50 110 VAL A O 1
ATOM 790 N N . ALA A 1 111 ? -11.686 -14.348 -0.931 1.00 91.81 111 ALA A N 1
ATOM 791 C CA . ALA A 1 111 ? -11.758 -15.802 -1.060 1.00 91.81 111 ALA A CA 1
ATOM 792 C C . ALA A 1 111 ? -12.401 -16.249 -2.387 1.00 91.81 111 ALA A C 1
ATOM 794 O O . ALA A 1 111 ? -11.982 -17.251 -2.961 1.00 91.81 111 ALA A O 1
ATOM 795 N N . GLU A 1 112 ? -13.374 -15.490 -2.893 1.00 91.88 112 GLU A N 1
ATOM 796 C CA .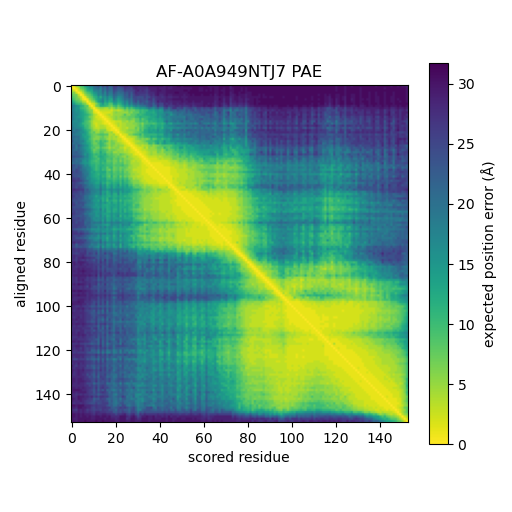 GLU A 1 112 ? -14.030 -15.725 -4.187 1.00 91.88 112 GLU A CA 1
ATOM 797 C C . GLU A 1 112 ? -13.198 -15.257 -5.390 1.00 91.88 112 GLU A C 1
ATOM 799 O O . GLU A 1 112 ? -13.521 -15.580 -6.532 1.00 91.88 112 GLU A O 1
ATOM 804 N N . GLY A 1 113 ? -12.118 -14.506 -5.154 1.00 86.38 113 GLY A N 1
ATOM 805 C CA . GLY A 1 113 ? -11.270 -13.946 -6.207 1.00 86.38 113 GLY A CA 1
ATOM 806 C C . GLY A 1 113 ? -11.832 -12.684 -6.868 1.00 86.38 113 GLY A C 1
ATOM 807 O O . GLY A 1 113 ? -11.217 -12.170 -7.800 1.00 86.38 113 GLY A O 1
ATOM 808 N N . SER A 1 114 ? -12.953 -12.155 -6.371 1.00 88.12 114 SER A N 1
ATOM 809 C CA . SER A 1 114 ? -13.533 -10.877 -6.806 1.00 88.12 114 SER A CA 1
ATOM 810 C C . SER A 1 114 ? -12.674 -9.678 -6.393 1.00 88.12 114 SER A C 1
ATOM 812 O O . SER A 1 114 ? -12.725 -8.632 -7.036 1.00 88.12 114 SER A O 1
ATOM 814 N N . LEU A 1 115 ? -11.866 -9.826 -5.336 1.00 88.19 115 LEU A N 1
ATOM 815 C CA . LEU A 1 115 ? -10.956 -8.796 -4.844 1.00 88.19 115 LEU A CA 1
ATOM 816 C C . LEU A 1 115 ? -9.517 -9.332 -4.681 1.00 88.19 115 LEU A C 1
ATOM 818 O O . LEU A 1 115 ? -9.305 -10.339 -4.003 1.00 88.19 115 LEU A O 1
ATOM 822 N N . PRO A 1 116 ? -8.496 -8.640 -5.216 1.00 89.00 116 PRO A N 1
ATOM 823 C CA . PRO A 1 116 ? -7.095 -8.940 -4.940 1.00 89.00 116 PRO A CA 1
ATOM 824 C C . PRO A 1 116 ? -6.752 -8.884 -3.435 1.00 89.00 116 PRO A C 1
ATOM 826 O O . PRO A 1 116 ? -7.129 -7.924 -2.757 1.00 89.00 116 PRO A O 1
ATOM 829 N N . PRO A 1 117 ? -5.951 -9.830 -2.899 1.00 90.00 117 PRO A N 1
ATOM 830 C CA . PRO A 1 117 ? -5.600 -9.858 -1.474 1.00 90.00 117 PRO A CA 1
ATOM 831 C C . PRO A 1 117 ? -4.920 -8.580 -0.963 1.00 90.00 117 PRO A C 1
ATOM 833 O O . PRO A 1 117 ? -5.195 -8.139 0.152 1.00 90.00 117 PRO A O 1
ATOM 836 N N . GLY A 1 118 ? -4.056 -7.964 -1.778 1.00 89.62 118 GLY A N 1
ATOM 837 C CA . GLY A 1 118 ? -3.375 -6.717 -1.415 1.00 89.62 118 GLY A CA 1
ATOM 838 C C . GLY A 1 118 ? -4.342 -5.542 -1.246 1.00 89.62 118 GLY A C 1
ATOM 839 O O . GLY A 1 118 ? -4.227 -4.780 -0.285 1.00 89.62 118 GLY A O 1
ATOM 840 N N . GLN A 1 119 ? -5.373 -5.468 -2.089 1.00 88.81 119 GLN A N 1
ATOM 841 C CA . GLN A 1 119 ? -6.442 -4.477 -1.965 1.00 88.81 119 GLN A CA 1
ATOM 842 C C . GLN A 1 119 ? -7.348 -4.773 -0.773 1.00 88.81 119 GLN A C 1
ATOM 844 O O . GLN A 1 119 ? -7.665 -3.862 -0.013 1.00 88.81 119 GLN A O 1
ATOM 849 N N . GLY A 1 120 ? -7.700 -6.043 -0.545 1.00 91.50 120 GLY A N 1
ATOM 850 C CA . GLY A 1 120 ? -8.447 -6.451 0.647 1.00 91.50 120 GLY A CA 1
ATOM 851 C C . GLY A 1 120 ? -7.752 -6.018 1.937 1.00 91.50 120 GLY A C 1
ATOM 852 O O . GLY A 1 120 ? -8.377 -5.414 2.807 1.00 91.50 120 GLY A O 1
ATOM 853 N N . GLN A 1 121 ? -6.436 -6.225 2.026 1.00 92.44 121 GLN A N 1
ATOM 854 C CA . GLN A 1 121 ? -5.642 -5.774 3.167 1.00 92.44 121 GLN A CA 1
ATOM 855 C C . GLN A 1 121 ? -5.664 -4.245 3.331 1.00 92.44 121 GLN A C 1
ATOM 857 O O . GLN A 1 121 ? -5.788 -3.754 4.454 1.00 92.44 121 GLN A O 1
ATOM 862 N N . GLN A 1 122 ? -5.563 -3.488 2.233 1.00 91.25 122 GLN A N 1
ATOM 863 C CA . GLN A 1 122 ? -5.640 -2.024 2.274 1.00 91.25 122 GLN A CA 1
ATOM 864 C C . GLN A 1 122 ? -7.009 -1.541 2.773 1.00 91.25 122 GLN A C 1
ATOM 866 O O . GLN A 1 122 ? -7.061 -0.659 3.628 1.00 91.25 122 GLN A O 1
ATOM 871 N N . ILE A 1 123 ? -8.110 -2.130 2.296 1.00 91.25 123 ILE A N 1
ATOM 872 C CA . ILE A 1 123 ? -9.470 -1.737 2.703 1.00 91.25 123 ILE A CA 1
ATOM 873 C C . ILE A 1 123 ? -9.713 -2.073 4.180 1.00 91.25 123 ILE A C 1
ATOM 875 O O . ILE A 1 123 ? -10.218 -1.233 4.922 1.00 91.25 123 ILE A O 1
ATOM 879 N N . VAL A 1 124 ? -9.297 -3.256 4.645 1.00 93.12 124 VAL A N 1
ATOM 880 C CA . VAL A 1 124 ? -9.401 -3.627 6.069 1.00 93.12 124 VAL A CA 1
ATOM 881 C C . VAL A 1 124 ? -8.619 -2.649 6.954 1.00 93.12 124 VAL A C 1
ATOM 883 O O . VAL A 1 124 ? -9.124 -2.224 7.991 1.00 93.12 124 VAL A O 1
ATOM 886 N N . ALA A 1 125 ? -7.433 -2.207 6.525 1.00 93.75 125 ALA A N 1
ATOM 887 C CA . ALA A 1 125 ? -6.666 -1.200 7.259 1.00 93.75 125 ALA A CA 1
ATOM 888 C C . ALA A 1 125 ? -7.385 0.165 7.335 1.00 93.75 125 ALA A C 1
ATOM 890 O O . ALA A 1 125 ? -7.305 0.845 8.361 1.00 93.75 125 ALA A O 1
ATOM 891 N N . MET A 1 126 ? -8.109 0.565 6.282 1.00 92.38 126 MET A N 1
ATOM 892 C CA . MET A 1 126 ? -8.945 1.774 6.306 1.00 92.38 126 MET A CA 1
ATOM 893 C C . MET A 1 126 ? -10.114 1.630 7.290 1.00 92.38 126 MET A C 1
ATOM 895 O O . MET A 1 126 ? -10.380 2.557 8.056 1.00 92.38 126 MET A O 1
ATOM 899 N N . LEU A 1 127 ? -10.768 0.463 7.318 1.00 92.12 127 LEU A N 1
ATOM 900 C CA . LEU A 1 127 ? -11.850 0.168 8.263 1.00 92.12 127 LEU A CA 1
ATOM 901 C C . LEU A 1 127 ? -11.379 0.191 9.721 1.00 92.12 127 LEU A C 1
ATOM 903 O O . LEU A 1 127 ? -12.079 0.724 10.579 1.00 92.12 127 LEU A O 1
ATOM 907 N N . ASP A 1 128 ? -10.177 -0.311 10.011 1.00 91.25 128 ASP A N 1
ATOM 908 C CA . ASP A 1 128 ? -9.580 -0.200 11.347 1.00 91.25 128 ASP A CA 1
ATOM 909 C C . ASP A 1 128 ? -9.335 1.262 11.754 1.00 91.25 128 ASP A C 1
ATOM 911 O O . ASP A 1 128 ? -9.505 1.624 12.922 1.00 91.25 128 ASP A O 1
ATOM 915 N N . GLY A 1 129 ? -8.934 2.115 10.806 1.00 91.38 129 GLY A N 1
ATOM 916 C CA . GLY A 1 129 ? -8.801 3.556 11.026 1.00 91.38 129 GLY A CA 1
ATOM 917 C C . GLY A 1 129 ? -10.142 4.219 11.341 1.00 91.38 129 GLY A C 1
ATOM 918 O O . GLY A 1 129 ? -10.239 4.975 12.308 1.00 91.38 129 GLY A O 1
ATOM 919 N N . TYR A 1 130 ? -11.180 3.882 10.571 1.00 90.62 130 TYR A N 1
ATOM 920 C CA . TYR A 1 130 ? -12.549 4.341 10.804 1.00 90.62 130 TYR A CA 1
ATOM 921 C C . TYR A 1 130 ? -13.060 3.913 12.187 1.00 90.62 130 TYR A C 1
ATOM 923 O O . TYR A 1 130 ? -13.498 4.764 12.957 1.00 90.62 130 TYR A O 1
ATOM 931 N N . ARG A 1 131 ? -12.906 2.630 12.552 1.00 90.56 131 ARG A N 1
ATOM 932 C CA . ARG A 1 131 ? -13.321 2.100 13.861 1.00 90.56 131 ARG A CA 1
ATOM 933 C C . ARG A 1 131 ? -12.714 2.900 15.009 1.00 90.56 131 ARG A C 1
ATOM 935 O O . ARG A 1 131 ? -13.437 3.356 15.886 1.00 90.56 131 ARG A O 1
ATOM 942 N N . LYS A 1 132 ? -11.39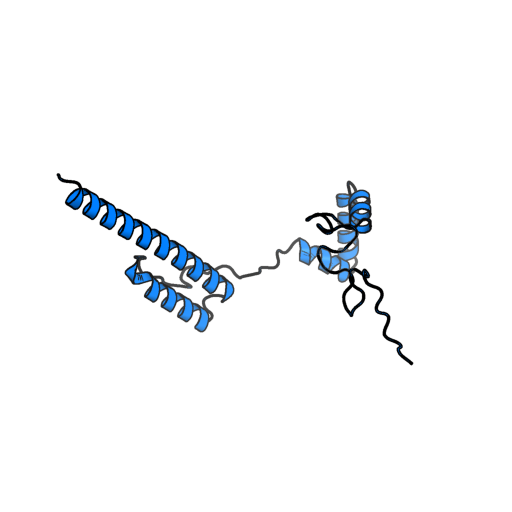5 3.113 14.975 1.00 90.81 132 LYS A N 1
ATOM 943 C CA . LYS A 1 132 ? -10.678 3.871 16.012 1.00 90.81 132 LYS A CA 1
ATOM 944 C C . LYS A 1 132 ? -11.174 5.311 16.121 1.00 90.81 132 LYS A C 1
ATOM 946 O O . LYS A 1 132 ? -11.282 5.822 17.229 1.00 90.81 132 LYS A O 1
ATOM 951 N N . ALA A 1 133 ? -11.452 5.964 14.992 1.00 90.56 133 ALA A N 1
ATOM 952 C CA . ALA A 1 133 ? -11.959 7.333 14.983 1.00 90.56 133 ALA A CA 1
ATOM 953 C C . ALA A 1 133 ? -13.363 7.424 15.603 1.00 90.56 133 ALA A C 1
ATOM 955 O O . ALA A 1 133 ? -13.612 8.310 16.417 1.00 90.56 133 ALA A O 1
ATOM 956 N N . THR A 1 134 ? -14.254 6.488 15.267 1.00 90.00 134 THR A N 1
ATOM 957 C CA . THR A 1 134 ? -15.608 6.426 15.835 1.00 90.00 134 THR A CA 1
ATOM 958 C C . THR A 1 134 ? -15.582 6.097 17.326 1.00 90.00 134 THR A C 1
ATOM 960 O O . THR A 1 134 ? -16.209 6.803 18.109 1.00 90.00 134 THR A O 1
ATOM 963 N N . GLU A 1 135 ? -14.811 5.086 17.738 1.00 90.06 135 GLU A N 1
ATOM 964 C CA . GLU A 1 135 ? -14.652 4.716 19.151 1.00 90.06 135 GLU A CA 1
ATOM 965 C C . GLU A 1 135 ? -14.105 5.887 19.978 1.00 90.06 135 GLU A C 1
ATOM 967 O O . GLU A 1 135 ? -14.608 6.163 21.066 1.00 90.06 135 GLU A O 1
ATOM 972 N N . LEU A 1 136 ? -13.105 6.609 19.460 1.00 93.06 136 LEU A N 1
ATOM 973 C CA . LEU A 1 136 ? -12.546 7.773 20.146 1.00 93.06 136 LEU A CA 1
ATOM 974 C C . 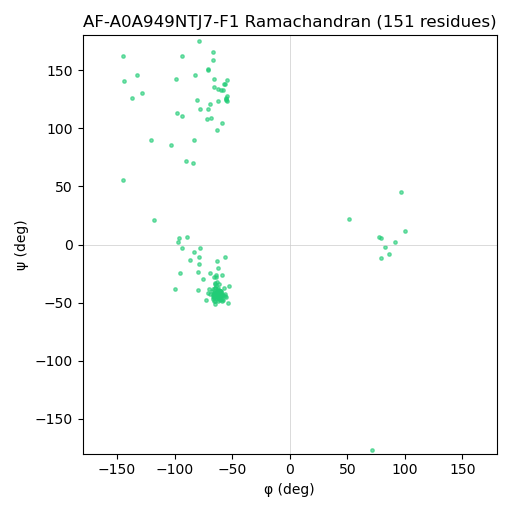LEU A 1 136 ? -13.593 8.882 20.318 1.00 93.06 136 LEU A C 1
ATOM 976 O O . LEU A 1 136 ? -13.738 9.401 21.421 1.00 93.06 136 LEU A O 1
ATOM 980 N N . ALA A 1 137 ? -14.359 9.191 19.269 1.00 91.31 137 ALA A N 1
ATOM 981 C CA . ALA A 1 137 ? -15.420 10.194 19.334 1.00 91.31 137 ALA A CA 1
ATOM 982 C C . ALA A 1 137 ? -16.530 9.812 20.334 1.00 91.31 137 ALA A C 1
ATOM 984 O O . ALA A 1 137 ? -17.008 10.657 21.091 1.00 91.31 137 ALA A O 1
ATOM 985 N N . GLU A 1 138 ? -16.925 8.535 20.379 1.00 91.19 138 GLU A N 1
ATOM 986 C CA . GLU A 1 138 ? -17.910 8.033 21.345 1.00 91.19 138 GLU A CA 1
ATOM 987 C C . GLU A 1 138 ? -17.396 8.111 22.788 1.00 91.19 138 GLU A C 1
ATOM 989 O O . GLU A 1 138 ? -18.138 8.489 23.701 1.00 91.19 138 GLU A O 1
ATOM 994 N N . ILE A 1 139 ? -16.123 7.768 23.010 1.00 93.75 139 ILE A N 1
ATOM 995 C CA . ILE A 1 139 ? -15.488 7.848 24.328 1.00 93.75 139 ILE A CA 1
ATOM 996 C C . ILE A 1 139 ? -15.386 9.304 24.788 1.00 93.75 139 ILE A C 1
ATOM 998 O O . ILE A 1 139 ? -15.745 9.586 25.931 1.00 93.75 139 ILE A O 1
ATOM 1002 N N . GLU A 1 140 ? -14.956 10.226 23.923 1.00 94.12 140 GLU A N 1
ATOM 1003 C CA . GLU A 1 140 ? -14.891 11.660 24.233 1.00 94.12 140 GLU A CA 1
ATOM 1004 C C . GLU A 1 140 ? -16.268 12.209 24.617 1.00 94.12 140 GLU A C 1
ATOM 1006 O O . GLU A 1 140 ? -16.408 12.837 25.666 1.00 94.12 140 GLU A O 1
ATOM 1011 N N . ALA A 1 141 ? -17.311 11.891 23.843 1.00 92.38 141 ALA A N 1
ATOM 1012 C CA . ALA A 1 141 ? -18.674 12.321 24.147 1.00 92.38 141 ALA A CA 1
ATOM 1013 C C . ALA A 1 141 ? -19.155 11.814 25.518 1.00 92.38 141 ALA A C 1
ATOM 1015 O O . ALA A 1 141 ? -19.742 12.567 26.302 1.00 92.38 141 ALA A O 1
ATOM 1016 N N . ARG A 1 142 ? -18.883 10.541 25.839 1.00 94.12 142 ARG A N 1
ATOM 1017 C CA . ARG A 1 142 ? -19.228 9.953 27.143 1.00 94.12 142 ARG A CA 1
ATOM 1018 C C . ARG A 1 142 ? -18.424 10.568 28.285 1.00 94.12 142 ARG A C 1
ATOM 1020 O O . ARG A 1 142 ? -18.984 10.769 29.360 1.00 94.12 142 ARG A O 1
ATOM 1027 N N . LEU A 1 143 ? -17.145 10.864 28.066 1.00 94.56 143 LEU A N 1
ATOM 1028 C CA . LEU A 1 143 ? -16.286 11.494 29.063 1.00 94.56 143 LEU A CA 1
ATOM 1029 C C . LEU A 1 143 ? -16.770 12.911 29.375 1.00 94.56 143 LEU A C 1
ATOM 1031 O O . LEU A 1 143 ? -16.994 13.221 30.539 1.00 94.56 143 LEU A O 1
ATOM 1035 N N . THR A 1 144 ? -17.041 13.727 28.354 1.00 94.19 144 THR A N 1
ATOM 1036 C CA . THR A 1 144 ? -17.577 15.082 28.536 1.00 94.19 144 THR A CA 1
ATOM 1037 C C . THR A 1 144 ? -18.918 15.069 29.271 1.00 94.19 144 THR A C 1
ATOM 1039 O O . THR A 1 144 ? -19.133 15.879 30.171 1.00 94.19 144 THR A O 1
ATOM 1042 N N . ALA A 1 145 ? -19.816 14.132 28.945 1.00 93.00 145 ALA A N 1
ATOM 1043 C CA . ALA A 1 145 ? -21.084 13.987 29.661 1.00 93.00 145 ALA A CA 1
ATOM 1044 C C . ALA A 1 145 ? -20.876 13.633 31.148 1.00 93.00 145 ALA A C 1
ATOM 1046 O O . ALA A 1 145 ? -21.549 14.187 32.020 1.00 93.00 145 ALA A O 1
ATOM 1047 N N . LEU A 1 146 ? -19.921 12.745 31.451 1.00 93.25 146 LEU A N 1
ATOM 1048 C CA . LEU A 1 146 ? -19.570 12.396 32.829 1.00 93.25 146 LEU A CA 1
ATOM 1049 C C . LEU A 1 146 ? -18.940 13.580 33.571 1.00 93.25 146 LEU A C 1
ATOM 1051 O O . LEU A 1 146 ? -19.352 13.863 34.692 1.00 93.25 146 LEU A O 1
ATOM 1055 N N . GLU A 1 147 ? -18.009 14.305 32.952 1.00 93.06 147 GLU A N 1
ATOM 1056 C CA . GLU A 1 147 ? -17.368 15.493 33.529 1.00 93.06 147 GLU A CA 1
ATOM 1057 C C . GLU A 1 147 ? -18.382 16.604 33.830 1.00 93.06 147 GLU A C 1
ATOM 1059 O O . GLU A 1 147 ? -18.331 17.201 34.902 1.00 93.06 147 GLU A O 1
ATOM 1064 N N . GLN A 1 148 ? -19.361 16.829 32.949 1.00 91.38 148 GLN A N 1
ATOM 1065 C CA . GLN A 1 148 ? -20.458 17.772 33.196 1.00 91.38 148 GLN A CA 1
ATOM 1066 C C . GLN A 1 148 ? -21.357 17.331 34.358 1.00 91.38 148 GLN A C 1
ATOM 1068 O O . GLN A 1 148 ? -21.805 18.166 35.140 1.00 91.38 148 GLN A O 1
ATOM 1073 N N . SER A 1 149 ? -21.610 16.026 34.492 1.00 87.62 149 SER A N 1
ATOM 1074 C CA . SER A 1 149 ? -22.416 15.483 35.593 1.00 87.62 149 SER A CA 1
ATOM 1075 C C . SER A 1 149 ? -21.675 15.452 36.938 1.00 87.62 149 SER A C 1
ATOM 1077 O O . SER A 1 149 ? -22.308 15.568 37.984 1.00 87.62 149 SER A O 1
ATOM 1079 N N . ALA A 1 150 ? -20.345 15.315 36.921 1.00 80.75 150 ALA A N 1
ATOM 1080 C CA . ALA A 1 150 ? -19.499 15.194 38.109 1.00 80.75 150 ALA A CA 1
ATOM 1081 C C . ALA A 1 150 ? -18.899 16.535 38.577 1.00 80.75 150 ALA A C 1
ATOM 1083 O O . ALA A 1 150 ? -18.576 16.672 39.753 1.00 80.75 150 ALA A O 1
ATOM 1084 N N . GLY A 1 151 ? -18.758 17.520 37.683 1.00 61.22 151 GLY A N 1
ATOM 1085 C CA . GLY A 1 151 ? -18.240 18.866 37.966 1.00 61.22 151 GLY A CA 1
ATOM 1086 C C . GLY A 1 151 ? -19.297 19.895 38.384 1.00 61.22 151 GLY A C 1
ATOM 1087 O O . GLY A 1 151 ? -18.983 21.076 38.498 1.00 61.22 151 GLY A O 1
ATOM 1088 N N . GLY A 1 152 ? -20.548 19.476 38.594 1.00 52.78 152 GLY A N 1
ATOM 1089 C CA . GLY A 1 152 ? -21.617 20.318 39.133 1.00 52.78 152 GLY A CA 1
ATOM 1090 C C . GLY A 1 152 ? -21.593 20.382 40.663 1.00 52.78 152 GLY A C 1
ATOM 1091 O O . GLY A 1 152 ? -22.483 19.821 41.300 1.00 52.78 152 GLY A O 1
ATOM 1092 N N . ALA A 1 153 ? -20.586 21.045 41.239 1.00 40.72 153 ALA A N 1
ATOM 1093 C CA . ALA A 1 153 ? -20.550 21.501 42.634 1.00 40.72 153 ALA A CA 1
ATOM 1094 C C . ALA A 1 153 ? -19.748 22.804 42.748 1.00 40.72 153 ALA A C 1
ATOM 1096 O O . ALA A 1 153 ? -18.628 22.851 42.191 1.00 40.72 153 ALA A O 1
#